Protein AF-B3CU88-F1 (afdb_monomer_lite)

Organism: Orientia tsutsugamushi (strain Ikeda) (NCBI:txid334380)

pLDDT: mean 92.65, std 6.81, range [47.75, 98.25]

Secondary structure (DSSP, 8-state):
-HHHHHHHTT---HHHHHHHHHTTHHHHSS--HHHHHHHH-HHHHHHHHHHSSEETTEE--HHHHHHHHHHTT-HHHHHHHHHHHHHHHHTGGGS-HHHHHHHHHHIIIIIHHHHHHTT-HHHHHHHHHHHHHHHS--

Foldseek 3Di:
DQLLVQLVVPDPDPLLSVLLVCQCCCPPHPDALVNCCVPPNNVSSVLSVLSQCADPNDRHDVQVSLVVCVVVVVLSSLSSVLSVLLVCLVPLVPDDPVVSVVSLVCLVPPNLVSCVVSVVVVSSVSSVVSSVVVVPPD

Sequence (138 aa):
MEVACTVAEYSFETDTIITAILHDTIKDTTLTKEKIAKVFGVKIAEQVFDLTRIRNNKKISSREMIKILRQQNKKDLLLIKLCDRLHNIQTVFIKSDEKRQKIIIETEQEFIPLARHLKLSKIADKLSGYCLLNTYLE

Radius of gyration: 15.01 Å; chains: 1; bounding box: 36×34×37 Å

Structure (mmCIF, N/CA/C/O backbone):
data_AF-B3CU88-F1
#
_entry.id   AF-B3CU88-F1
#
loop_
_atom_site.group_PDB
_atom_site.id
_atom_site.type_symbol
_atom_site.label_atom_id
_atom_site.label_alt_id
_atom_site.label_comp_id
_atom_site.label_asym_id
_atom_site.label_entity_id
_atom_site.label_seq_id
_atom_site.pdbx_PDB_ins_code
_atom_site.Cartn_x
_atom_site.Cartn_y
_atom_site.Cartn_z
_atom_site.occupancy
_atom_site.B_iso_or_equiv
_atom_site.auth_seq_id
_atom_site.auth_comp_id
_atom_site.auth_asym_id
_atom_site.auth_atom_id
_atom_site.pdbx_PDB_model_num
ATOM 1 N N . MET A 1 1 ? -9.248 2.508 -8.029 1.00 69.81 1 MET A N 1
ATOM 2 C CA . MET A 1 1 ? -10.028 1.273 -7.775 1.00 69.81 1 MET A CA 1
ATOM 3 C C . MET A 1 1 ? -9.177 0.012 -7.860 1.00 69.81 1 MET A C 1
ATOM 5 O O . MET A 1 1 ? -9.306 -0.815 -6.972 1.00 69.81 1 MET A O 1
ATOM 9 N N . GLU A 1 2 ? -8.288 -0.126 -8.849 1.00 85.88 2 GLU A N 1
ATOM 10 C CA . GLU A 1 2 ? -7.469 -1.341 -9.052 1.00 85.88 2 GLU A CA 1
ATOM 11 C C . GLU A 1 2 ? -6.714 -1.826 -7.800 1.00 85.88 2 GLU A C 1
ATOM 13 O O . GLU A 1 2 ? -6.702 -3.022 -7.505 1.00 85.88 2 GLU A O 1
ATOM 18 N N . VAL A 1 3 ? -6.155 -0.901 -7.009 1.00 88.62 3 VAL A N 1
ATOM 19 C CA . VAL A 1 3 ? -5.472 -1.231 -5.745 1.00 88.62 3 VAL A CA 1
ATOM 20 C C . VAL A 1 3 ? -6.419 -1.914 -4.756 1.00 88.62 3 VAL A C 1
ATOM 22 O O . VAL A 1 3 ? -6.074 -2.955 -4.210 1.00 88.62 3 VAL A O 1
ATOM 25 N N . ALA A 1 4 ? -7.626 -1.378 -4.555 1.00 87.50 4 ALA A N 1
ATOM 26 C CA . ALA A 1 4 ? -8.607 -1.956 -3.637 1.00 87.50 4 ALA A CA 1
ATOM 27 C C . ALA A 1 4 ? -9.086 -3.340 -4.101 1.00 87.50 4 ALA A C 1
ATOM 29 O O . ALA A 1 4 ? -9.212 -4.242 -3.277 1.00 87.50 4 ALA A O 1
ATOM 30 N N . CYS A 1 5 ? -9.275 -3.534 -5.412 1.00 89.44 5 CYS A N 1
ATOM 31 C CA . CYS A 1 5 ? -9.594 -4.846 -5.979 1.00 89.44 5 CYS A CA 1
ATOM 32 C C . CYS A 1 5 ? -8.479 -5.862 -5.706 1.00 89.44 5 CYS A C 1
ATOM 34 O O . CYS A 1 5 ? -8.761 -6.972 -5.274 1.00 89.44 5 CYS A O 1
ATOM 36 N N . THR A 1 6 ? -7.216 -5.463 -5.882 1.00 90.19 6 THR A N 1
ATOM 37 C CA . THR A 1 6 ? -6.071 -6.335 -5.584 1.00 90.19 6 THR A CA 1
ATOM 38 C C . THR A 1 6 ? -5.997 -6.657 -4.092 1.00 90.19 6 THR A C 1
ATOM 40 O O . THR A 1 6 ? -5.755 -7.800 -3.727 1.00 90.19 6 THR A O 1
ATOM 43 N N . VAL A 1 7 ? -6.230 -5.679 -3.210 1.00 93.12 7 VAL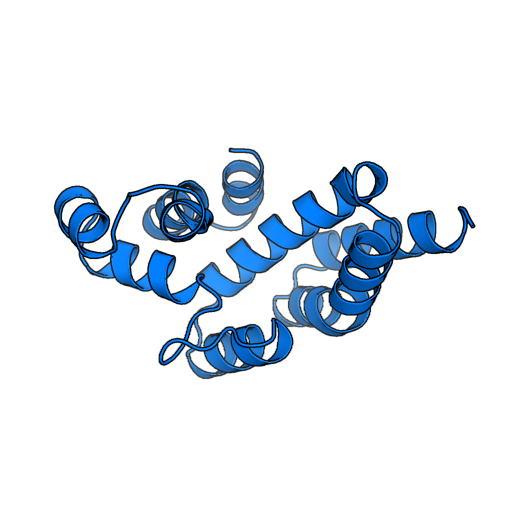 A N 1
ATOM 44 C CA . VAL A 1 7 ? -6.252 -5.900 -1.751 1.00 93.12 7 VAL A CA 1
ATOM 45 C C . VAL A 1 7 ? -7.350 -6.894 -1.359 1.00 93.12 7 VAL A C 1
ATOM 47 O O . VAL A 1 7 ? -7.103 -7.751 -0.511 1.00 93.12 7 VAL A O 1
ATOM 50 N N . ALA A 1 8 ? -8.515 -6.836 -2.010 1.00 92.44 8 ALA A N 1
ATOM 51 C CA . ALA A 1 8 ? -9.634 -7.747 -1.768 1.00 92.44 8 ALA A CA 1
ATOM 52 C C . ALA A 1 8 ? -9.332 -9.220 -2.098 1.00 92.44 8 ALA A C 1
ATOM 54 O O . ALA A 1 8 ? -10.013 -10.105 -1.591 1.00 92.44 8 ALA A O 1
ATOM 55 N N . GLU A 1 9 ? -8.291 -9.511 -2.887 1.00 91.62 9 GLU A N 1
ATOM 56 C CA . GLU A 1 9 ? -7.822 -10.888 -3.105 1.00 91.62 9 GLU A CA 1
ATOM 57 C C . GLU A 1 9 ? -7.114 -11.480 -1.869 1.00 91.62 9 GLU A C 1
ATOM 59 O O . GLU A 1 9 ? -6.971 -12.699 -1.769 1.00 91.62 9 GLU A O 1
ATOM 64 N N . TYR A 1 10 ? -6.650 -10.636 -0.935 1.00 91.00 10 TYR A N 1
ATOM 65 C CA . TYR A 1 10 ? -5.821 -11.039 0.212 1.00 91.00 10 TYR A CA 1
ATOM 66 C C . TYR A 1 10 ? -6.419 -10.675 1.576 1.00 91.00 10 TYR A C 1
ATOM 68 O O . TYR A 1 10 ? -5.993 -11.234 2.587 1.00 91.00 10 TYR A O 1
ATOM 76 N N . SER A 1 11 ? -7.371 -9.741 1.633 1.00 89.50 11 SER A N 1
ATOM 77 C CA . SER A 1 11 ? -8.045 -9.322 2.864 1.00 89.50 11 SER A CA 1
ATOM 78 C C . SER A 1 11 ? -9.533 -9.106 2.611 1.00 89.50 11 SER A C 1
ATOM 80 O O . SER A 1 11 ? -9.910 -8.415 1.670 1.00 89.50 11 SER A O 1
ATOM 82 N N . PHE A 1 12 ? -10.370 -9.671 3.482 1.00 86.88 12 PHE A N 1
ATOM 83 C CA . PHE A 1 12 ? -11.832 -9.532 3.438 1.00 86.88 12 PHE A CA 1
ATOM 84 C C . PHE A 1 12 ? -12.362 -8.560 4.504 1.00 86.88 12 PHE A C 1
ATOM 86 O O . PHE A 1 12 ? -13.570 -8.394 4.660 1.00 86.88 12 PHE A O 1
ATOM 93 N N . GLU A 1 13 ? -11.461 -7.899 5.235 1.00 93.38 13 GLU A N 1
ATOM 94 C CA . GLU A 1 13 ? -11.819 -6.939 6.274 1.00 93.38 13 GLU A CA 1
ATOM 95 C C . GLU A 1 13 ? -12.345 -5.646 5.650 1.00 93.38 13 GLU A C 1
ATOM 97 O O . GLU A 1 13 ? -11.648 -4.970 4.887 1.00 93.38 13 GLU A O 1
ATOM 102 N N . THR A 1 14 ? -13.571 -5.269 6.015 1.00 93.75 14 THR A N 1
ATOM 103 C CA . THR A 1 14 ? -14.261 -4.105 5.434 1.00 93.75 14 THR A CA 1
ATOM 104 C C . THR A 1 14 ? -13.453 -2.817 5.620 1.00 93.75 14 THR A C 1
ATOM 106 O O . THR A 1 14 ? -13.264 -2.068 4.661 1.00 93.75 14 THR A O 1
ATOM 109 N N . ASP A 1 15 ? -12.885 -2.596 6.809 1.00 95.06 15 ASP A N 1
ATOM 110 C CA . ASP A 1 15 ? -12.058 -1.419 7.110 1.00 95.06 15 ASP A CA 1
ATOM 111 C C . ASP A 1 15 ? -10.815 -1.335 6.214 1.00 95.06 15 ASP A C 1
ATOM 113 O O . ASP A 1 15 ? -10.427 -0.250 5.772 1.00 95.06 15 ASP A O 1
ATOM 117 N N . THR A 1 16 ? -10.200 -2.480 5.907 1.00 94.88 16 THR A N 1
ATOM 118 C CA . THR A 1 16 ? -9.022 -2.565 5.036 1.00 94.88 16 THR A CA 1
ATOM 119 C C . THR A 1 16 ? -9.384 -2.205 3.600 1.00 94.88 16 THR A C 1
ATOM 121 O O . THR A 1 16 ? -8.658 -1.443 2.962 1.00 94.88 16 THR A O 1
ATOM 124 N N . ILE A 1 17 ? -10.530 -2.680 3.103 1.00 95.38 17 ILE A N 1
ATOM 125 C CA . ILE A 1 17 ? -11.014 -2.339 1.759 1.00 95.38 17 ILE A CA 1
ATOM 126 C C . ILE A 1 17 ? -11.363 -0.855 1.659 1.00 95.38 17 ILE A C 1
ATOM 128 O O . ILE A 1 17 ? -10.926 -0.190 0.718 1.00 95.38 17 ILE A O 1
ATOM 132 N N . ILE A 1 18 ? -12.082 -0.307 2.642 1.00 95.69 18 ILE A N 1
ATOM 133 C CA . ILE A 1 18 ? -12.403 1.127 2.674 1.00 95.69 18 ILE A CA 1
ATOM 134 C C . ILE A 1 18 ? -11.109 1.949 2.706 1.00 95.69 18 ILE A C 1
ATOM 136 O O . ILE A 1 18 ? -10.941 2.879 1.918 1.00 95.69 18 ILE A O 1
ATOM 140 N N . THR A 1 19 ? -10.151 1.571 3.553 1.00 96.56 19 THR A N 1
ATOM 141 C CA . THR A 1 19 ? -8.844 2.234 3.619 1.00 96.56 19 THR A CA 1
ATOM 142 C C . THR A 1 19 ? -8.105 2.159 2.279 1.00 96.56 19 THR A C 1
ATOM 144 O O . THR A 1 19 ? -7.537 3.157 1.841 1.00 96.56 19 TH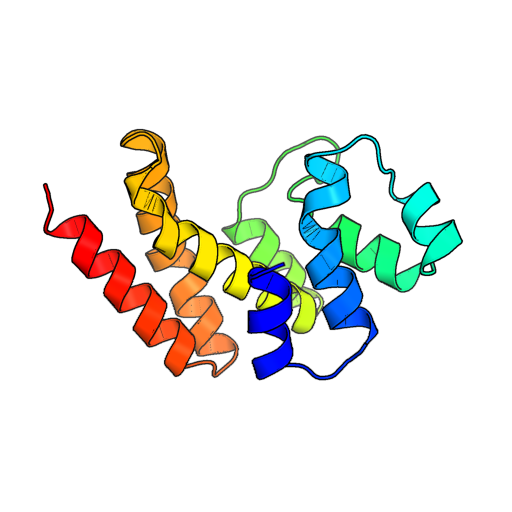R A O 1
ATOM 147 N N . ALA A 1 20 ? -8.138 1.016 1.586 1.00 95.94 20 ALA A N 1
ATOM 148 C CA . ALA A 1 20 ? -7.517 0.856 0.272 1.00 95.94 20 ALA A CA 1
ATOM 149 C C . ALA A 1 20 ? -8.164 1.754 -0.794 1.00 95.94 20 ALA A C 1
ATOM 151 O O . ALA A 1 20 ? -7.468 2.289 -1.656 1.00 95.94 20 ALA A O 1
ATOM 152 N N . ILE A 1 21 ? -9.480 1.965 -0.729 1.00 94.56 21 ILE A N 1
ATOM 153 C CA . ILE A 1 21 ? -10.189 2.905 -1.610 1.00 94.56 21 ILE A CA 1
ATOM 154 C C . ILE A 1 21 ? -9.739 4.347 -1.333 1.00 94.56 21 ILE A C 1
ATOM 156 O O . ILE A 1 21 ? -9.556 5.122 -2.271 1.00 94.56 21 ILE A O 1
ATOM 160 N N . LEU A 1 22 ? -9.518 4.693 -0.063 1.00 94.69 22 LEU A N 1
ATOM 161 C CA . LEU A 1 22 ? -9.209 6.053 0.386 1.00 94.69 22 LEU A CA 1
ATOM 162 C C . LEU A 1 22 ? -7.705 6.386 0.455 1.00 94.69 22 LEU A C 1
ATOM 164 O O . LEU A 1 22 ? -7.354 7.523 0.754 1.00 94.69 22 LEU A O 1
ATOM 168 N N . HIS A 1 23 ? -6.799 5.436 0.210 1.00 92.44 23 HIS A N 1
ATOM 169 C CA . HIS A 1 23 ? -5.386 5.555 0.610 1.00 92.44 23 HIS A CA 1
ATOM 170 C C . HIS A 1 23 ? -4.645 6.809 0.106 1.00 92.44 23 HIS A C 1
ATOM 172 O O . HIS A 1 23 ? -3.775 7.319 0.811 1.00 92.44 23 HIS A O 1
ATOM 178 N N . ASP A 1 24 ? -4.999 7.321 -1.074 1.00 89.81 24 ASP A N 1
ATOM 179 C CA . ASP A 1 24 ? -4.381 8.508 -1.676 1.00 89.81 24 ASP A CA 1
ATOM 180 C C . ASP A 1 24 ? -5.242 9.780 -1.558 1.00 89.81 24 ASP A C 1
ATOM 182 O O . ASP A 1 24 ? -4.785 10.875 -1.893 1.00 89.81 24 ASP A O 1
ATOM 186 N N . THR A 1 25 ? -6.463 9.704 -1.009 1.00 90.88 25 THR A N 1
ATOM 187 C CA . THR A 1 25 ? -7.391 10.851 -1.003 1.00 90.88 25 THR A CA 1
ATOM 188 C C . THR A 1 25 ? -6.877 12.024 -0.176 1.00 90.88 25 THR A C 1
ATOM 190 O O . THR A 1 25 ? -7.096 13.167 -0.558 1.00 90.88 25 THR A O 1
ATOM 193 N N . ILE A 1 26 ? -6.162 11.773 0.928 1.00 87.94 26 ILE A N 1
ATOM 194 C CA . ILE A 1 26 ? -5.571 12.852 1.744 1.00 87.94 26 ILE A CA 1
ATOM 195 C C . ILE A 1 26 ? -4.459 13.589 0.978 1.00 87.94 26 ILE A C 1
ATOM 197 O O . ILE A 1 26 ? -4.222 14.769 1.218 1.00 87.94 26 ILE A O 1
ATOM 201 N N . LYS A 1 27 ? -3.751 12.900 0.073 1.00 84.69 27 LYS A N 1
ATOM 202 C CA . LYS A 1 27 ? -2.624 13.473 -0.673 1.00 84.69 27 LYS A CA 1
ATOM 203 C C . LYS A 1 27 ? -3.077 14.177 -1.947 1.00 84.69 27 LYS A C 1
ATOM 205 O O . LYS A 1 27 ? -2.536 15.228 -2.275 1.00 84.69 27 LYS A O 1
ATOM 210 N N . ASP A 1 28 ? -4.042 13.590 -2.646 1.00 87.94 28 ASP A N 1
ATOM 211 C CA . ASP A 1 28 ? -4.374 13.975 -4.018 1.00 87.94 28 ASP A CA 1
ATOM 212 C C . ASP A 1 28 ? -5.690 14.768 -4.118 1.00 87.94 28 ASP A C 1
ATOM 214 O O . ASP A 1 28 ? -6.093 15.171 -5.206 1.00 87.94 28 ASP A O 1
ATOM 218 N N . THR A 1 29 ? -6.365 15.030 -2.992 1.00 90.44 29 THR A N 1
ATOM 219 C CA . THR A 1 29 ? -7.623 15.794 -2.954 1.00 90.44 29 THR A CA 1
ATOM 220 C C . THR A 1 29 ? -7.671 16.767 -1.769 1.00 90.44 29 THR A C 1
ATOM 222 O O . THR A 1 29 ? -6.767 16.813 -0.940 1.00 90.44 29 THR A O 1
ATOM 225 N N . THR A 1 30 ? -8.755 17.543 -1.653 1.00 88.50 30 THR A N 1
ATOM 226 C CA . THR A 1 30 ? -9.027 18.437 -0.507 1.00 88.50 30 THR A CA 1
ATOM 227 C C . THR A 1 30 ? -9.696 17.725 0.681 1.00 88.50 30 THR A C 1
ATOM 229 O O . THR A 1 30 ? -10.199 18.370 1.613 1.00 88.50 30 THR A O 1
ATOM 232 N N . LEU A 1 31 ? -9.765 16.390 0.649 1.00 91.44 31 LEU A N 1
ATOM 233 C CA . LEU A 1 31 ? -10.326 15.586 1.726 1.00 91.44 31 LEU A CA 1
ATOM 234 C C . LEU A 1 31 ? -9.366 15.566 2.923 1.00 91.44 31 LEU A C 1
ATOM 236 O O . LEU A 1 31 ? -8.184 15.265 2.781 1.00 91.44 31 LEU A O 1
ATOM 240 N N . THR A 1 32 ? -9.878 15.867 4.116 1.00 93.06 32 THR A N 1
ATOM 241 C CA . THR A 1 32 ? -9.074 15.901 5.345 1.00 93.06 32 THR A CA 1
ATOM 242 C C . THR A 1 32 ? -9.327 14.669 6.208 1.00 93.06 32 THR A C 1
ATOM 244 O O . THR A 1 32 ? -10.360 14.002 6.074 1.00 93.06 32 THR A O 1
ATOM 247 N N . LYS A 1 33 ? -8.409 14.386 7.140 1.00 93.94 33 LYS A N 1
ATOM 248 C CA . LYS A 1 33 ? -8.565 13.297 8.114 1.00 93.94 33 LYS A CA 1
ATOM 249 C C . LYS A 1 33 ? -9.874 13.439 8.901 1.00 93.94 33 LYS A C 1
ATOM 251 O O . LYS A 1 33 ? -10.575 12.455 9.109 1.00 93.94 33 LYS A O 1
ATOM 256 N N . GLU A 1 34 ? -10.246 14.661 9.276 1.00 95.88 34 GLU A N 1
ATOM 257 C CA . GLU A 1 34 ? -11.469 14.955 10.032 1.00 95.88 34 GLU A CA 1
ATOM 258 C C . GLU A 1 34 ? -12.723 14.646 9.210 1.00 95.88 34 GLU A C 1
ATOM 260 O O . GLU A 1 34 ? -13.697 14.118 9.743 1.00 95.88 34 GLU A O 1
ATOM 265 N N . LYS A 1 35 ? -12.707 14.939 7.901 1.00 95.75 35 LYS A N 1
ATOM 266 C CA . LYS A 1 35 ? -13.817 14.591 7.001 1.00 95.75 35 LYS A CA 1
ATOM 267 C C . LYS A 1 35 ? -13.963 13.077 6.856 1.00 95.75 35 LYS A C 1
ATOM 269 O O . LYS A 1 35 ? -15.083 12.582 6.920 1.00 95.75 35 LYS A O 1
ATOM 274 N N . ILE A 1 36 ? -12.853 12.347 6.724 1.00 96.31 36 ILE A N 1
ATOM 275 C CA . ILE A 1 36 ? -12.873 10.876 6.677 1.00 96.31 36 ILE A CA 1
ATOM 276 C C . ILE A 1 36 ? -13.423 10.317 7.992 1.00 96.31 36 ILE A C 1
ATOM 278 O O . ILE A 1 36 ? -14.302 9.463 7.964 1.00 96.31 36 ILE A O 1
ATOM 282 N N . ALA A 1 37 ? -12.982 10.849 9.137 1.00 97.31 37 ALA A N 1
ATOM 283 C CA . ALA A 1 37 ? -13.426 10.389 10.451 1.00 97.31 37 ALA A CA 1
ATOM 284 C C . ALA A 1 37 ? -14.935 10.571 10.666 1.00 97.31 37 ALA A C 1
ATOM 286 O O . ALA A 1 37 ? -15.573 9.710 11.265 1.00 97.31 37 ALA A O 1
ATOM 287 N N . LYS A 1 38 ? -15.517 11.661 10.149 1.00 97.06 38 LYS A N 1
ATOM 288 C CA . LYS A 1 38 ? -16.963 11.918 10.234 1.00 97.06 38 LYS A CA 1
ATOM 289 C C . LYS A 1 38 ? -17.810 10.909 9.457 1.00 97.06 38 LYS A C 1
ATOM 291 O O . LYS A 1 38 ? -18.930 10.643 9.871 1.00 97.06 38 LYS A O 1
ATOM 296 N N . VAL A 1 39 ? -17.303 10.390 8.338 1.00 96.75 39 VAL A N 1
ATOM 297 C CA . VAL A 1 39 ? -18.068 9.508 7.437 1.00 96.75 39 VAL A CA 1
ATOM 298 C C . VAL A 1 39 ? -17.780 8.032 7.707 1.00 96.75 39 VAL A C 1
ATOM 300 O O . VAL A 1 39 ? -18.698 7.222 7.726 1.00 96.75 39 VAL A O 1
ATOM 303 N N . PHE A 1 40 ? -16.514 7.684 7.934 1.00 96.25 40 PHE A N 1
ATOM 304 C CA . PHE A 1 40 ? -16.035 6.301 8.021 1.00 96.25 40 PHE A CA 1
ATOM 305 C C . PHE A 1 40 ? -15.505 5.928 9.415 1.00 96.25 40 PHE A C 1
ATOM 307 O O . PHE A 1 40 ? -15.094 4.796 9.646 1.00 96.25 40 PHE A O 1
ATOM 314 N N . GLY A 1 41 ? -15.510 6.866 10.364 1.00 97.19 41 GLY A N 1
ATOM 315 C CA . GLY A 1 41 ? -15.025 6.643 11.722 1.00 97.19 41 GLY A CA 1
ATOM 316 C C . GLY A 1 41 ? -13.525 6.898 11.900 1.00 97.19 41 GLY A C 1
ATOM 317 O O . GLY A 1 41 ? -12.733 6.949 10.954 1.00 97.19 41 GLY A O 1
ATOM 318 N N . VAL A 1 42 ? -13.130 7.076 13.164 1.00 96.75 42 VAL A N 1
ATOM 319 C CA . VAL A 1 42 ? -11.769 7.484 13.559 1.00 96.75 42 VAL A CA 1
ATOM 320 C C . VAL A 1 42 ? -10.717 6.460 13.134 1.00 96.75 42 VAL A C 1
ATOM 322 O O . VAL A 1 42 ? -9.676 6.847 12.611 1.00 96.75 42 VAL A O 1
ATOM 325 N N . LYS A 1 43 ? -11.012 5.163 13.282 1.00 95.62 43 LYS A N 1
ATOM 326 C CA . LYS A 1 43 ? -10.093 4.071 12.932 1.00 95.62 43 LYS A CA 1
ATOM 327 C C . LYS A 1 43 ? -9.658 4.132 11.463 1.00 95.62 43 LYS A C 1
ATOM 329 O O . LYS A 1 43 ? -8.463 4.121 11.182 1.00 95.62 43 LYS A O 1
ATOM 334 N N . ILE A 1 44 ? -10.609 4.260 10.536 1.00 96.62 44 ILE A N 1
ATOM 335 C CA . ILE A 1 44 ? -10.318 4.343 9.096 1.00 96.62 44 ILE A CA 1
ATOM 336 C C . ILE A 1 44 ? -9.560 5.636 8.783 1.00 96.62 44 ILE A C 1
ATOM 338 O O . ILE A 1 44 ? -8.581 5.623 8.042 1.00 96.62 44 ILE A O 1
ATOM 342 N N . ALA A 1 45 ? -9.945 6.757 9.395 1.00 96.12 45 ALA A N 1
ATOM 343 C CA . ALA A 1 45 ? -9.230 8.017 9.213 1.00 96.12 45 ALA A CA 1
ATOM 344 C C . ALA A 1 45 ? -7.765 7.947 9.677 1.00 96.12 45 ALA A C 1
ATOM 346 O O . ALA A 1 45 ? -6.882 8.519 9.036 1.00 96.12 45 ALA A O 1
ATOM 347 N 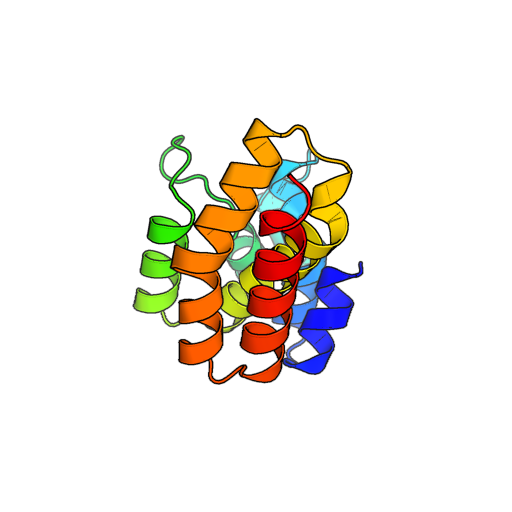N . GLU A 1 46 ? -7.486 7.247 10.777 1.00 95.06 46 GLU A N 1
ATOM 348 C CA . GLU A 1 46 ? -6.125 6.975 11.244 1.00 95.06 46 GLU A CA 1
ATOM 349 C C . GLU A 1 46 ? -5.362 6.070 10.283 1.00 95.06 46 GLU A C 1
ATOM 351 O O . GLU A 1 46 ? -4.248 6.414 9.900 1.00 95.06 46 GLU A O 1
ATOM 356 N N . GLN A 1 47 ? -5.979 4.982 9.824 1.00 95.69 47 GLN A N 1
ATOM 357 C CA . GLN A 1 47 ? -5.385 4.068 8.851 1.00 95.69 47 GLN A CA 1
ATOM 358 C C . GLN A 1 47 ? -5.007 4.776 7.540 1.00 95.69 47 GLN A C 1
ATOM 360 O O . GLN A 1 47 ? -3.878 4.635 7.065 1.00 95.69 47 GLN A O 1
ATOM 365 N N . VAL A 1 48 ? -5.905 5.593 6.980 1.00 95.44 48 VAL A N 1
ATOM 366 C CA . VAL A 1 48 ? -5.631 6.382 5.766 1.00 95.44 48 VAL A CA 1
ATOM 367 C C . VAL A 1 48 ? -4.527 7.409 6.024 1.00 95.44 48 VAL A C 1
ATOM 369 O O . VAL A 1 48 ? -3.624 7.573 5.204 1.00 95.44 48 VAL A O 1
ATOM 372 N N . PHE A 1 49 ? -4.539 8.076 7.180 1.00 93.06 49 PHE A N 1
ATOM 373 C CA . PHE A 1 49 ? -3.480 9.018 7.539 1.00 93.06 49 PHE A CA 1
ATOM 374 C C . PHE A 1 49 ? -2.116 8.332 7.693 1.00 93.06 49 PHE A C 1
ATOM 376 O O . PHE A 1 49 ? -1.100 8.857 7.235 1.00 93.06 49 PHE A O 1
ATOM 383 N N . ASP A 1 50 ? -2.075 7.138 8.278 1.00 93.56 50 ASP A N 1
ATOM 384 C CA . ASP A 1 50 ? -0.850 6.364 8.449 1.00 93.56 50 ASP A CA 1
ATOM 385 C C . ASP A 1 50 ? -0.232 5.931 7.120 1.00 93.56 50 ASP A C 1
ATOM 387 O O . ASP A 1 50 ? 0.996 5.837 7.036 1.00 93.56 50 ASP A O 1
ATOM 391 N N . LEU A 1 51 ? -1.056 5.730 6.087 1.00 93.31 51 LEU A N 1
ATOM 392 C CA . LEU A 1 51 ? -0.624 5.460 4.712 1.00 93.31 51 LEU A CA 1
ATOM 393 C C . LEU A 1 51 ? -0.021 6.684 4.012 1.00 93.31 51 LEU A C 1
ATOM 395 O O . LEU A 1 51 ? 0.683 6.529 3.009 1.00 93.31 51 LEU A O 1
ATOM 399 N N . THR A 1 52 ? -0.210 7.891 4.552 1.00 88.88 52 THR A N 1
ATOM 400 C CA . THR A 1 52 ? 0.509 9.073 4.071 1.00 88.88 52 THR A CA 1
ATOM 401 C C . THR A 1 52 ? 1.970 9.002 4.501 1.00 88.88 52 THR A C 1
ATOM 403 O O . THR A 1 52 ? 2.302 8.617 5.622 1.00 88.88 52 THR A O 1
ATOM 406 N N . ARG A 1 53 ? 2.892 9.408 3.624 1.00 87.19 53 ARG A N 1
ATOM 407 C CA . ARG A 1 53 ? 4.333 9.476 3.941 1.00 87.19 53 ARG A CA 1
ATOM 408 C C . ARG A 1 53 ? 4.709 10.739 4.722 1.00 87.19 53 ARG A C 1
ATOM 410 O O . ARG A 1 53 ? 5.869 11.134 4.691 1.00 87.19 53 ARG A O 1
ATOM 417 N N . ILE A 1 54 ? 3.755 11.406 5.366 1.00 86.00 54 ILE A N 1
ATOM 418 C CA . ILE A 1 54 ? 3.978 12.678 6.057 1.00 86.00 54 ILE A CA 1
ATOM 419 C C . ILE A 1 54 ? 4.027 12.422 7.562 1.00 86.00 54 ILE A C 1
ATOM 421 O O . ILE A 1 54 ? 3.099 11.857 8.136 1.00 86.00 54 ILE A O 1
ATOM 425 N N . ARG A 1 55 ? 5.118 12.833 8.209 1.00 84.44 55 ARG A N 1
ATOM 426 C CA . ARG A 1 55 ? 5.291 12.808 9.667 1.00 84.44 55 ARG A CA 1
ATOM 427 C C . ARG A 1 55 ? 5.912 14.127 10.103 1.00 84.44 55 ARG A C 1
ATOM 429 O O . ARG A 1 55 ? 6.932 14.521 9.549 1.00 84.44 55 ARG A O 1
ATOM 436 N N . ASN A 1 56 ? 5.294 14.821 11.061 1.00 83.75 56 ASN A N 1
ATOM 437 C CA . ASN A 1 56 ? 5.758 16.122 11.569 1.00 83.75 56 ASN A CA 1
ATOM 438 C C . ASN A 1 56 ? 6.125 17.110 10.440 1.00 83.75 56 ASN A C 1
ATOM 440 O O . ASN A 1 56 ? 7.215 17.678 10.428 1.00 83.75 56 ASN A O 1
ATOM 444 N N . ASN A 1 57 ? 5.242 17.248 9.444 1.00 84.25 57 ASN A N 1
ATOM 445 C CA . ASN A 1 57 ? 5.429 18.070 8.238 1.00 84.25 57 ASN A CA 1
ATOM 446 C C . ASN A 1 57 ? 6.649 17.715 7.363 1.00 84.25 57 ASN A C 1
ATOM 448 O O . ASN A 1 57 ? 7.032 18.491 6.490 1.00 84.25 57 ASN A O 1
ATOM 452 N N . LYS A 1 58 ? 7.245 16.531 7.541 1.00 88.25 58 LYS A N 1
ATOM 453 C CA . LYS A 1 58 ? 8.327 16.010 6.699 1.00 88.25 58 LYS A CA 1
ATOM 454 C C . LYS A 1 58 ? 7.880 14.756 5.959 1.00 88.25 58 LYS A C 1
ATOM 456 O O . LYS A 1 58 ? 7.166 13.911 6.499 1.00 88.25 58 LYS A O 1
ATOM 461 N N . LYS A 1 59 ? 8.315 14.629 4.704 1.00 90.62 59 LYS A N 1
ATOM 462 C CA . LYS A 1 59 ? 8.076 13.432 3.894 1.00 90.62 59 LYS A CA 1
ATOM 463 C C . LYS A 1 59 ? 9.138 12.381 4.207 1.00 90.62 59 LYS A C 1
ATOM 465 O O . LYS A 1 59 ? 10.305 12.581 3.883 1.00 90.62 59 LYS A O 1
ATOM 470 N N . ILE A 1 60 ? 8.728 11.260 4.789 1.00 93.31 60 ILE A N 1
ATOM 471 C CA . ILE A 1 60 ? 9.624 10.144 5.115 1.00 93.31 60 ILE A CA 1
ATOM 472 C C . ILE A 1 60 ? 9.853 9.220 3.911 1.00 93.31 60 ILE A C 1
ATOM 474 O O . ILE A 1 60 ? 9.092 9.222 2.930 1.00 93.31 60 ILE A O 1
ATOM 478 N N . SER A 1 61 ? 10.918 8.416 3.961 1.00 92.81 61 SER A N 1
ATOM 479 C CA . SER A 1 61 ? 11.197 7.380 2.950 1.00 92.81 61 SER A CA 1
ATOM 480 C C . SER A 1 61 ? 10.162 6.239 3.007 1.00 92.81 61 SER A C 1
ATOM 482 O O . SER A 1 61 ? 9.510 6.052 4.037 1.00 92.81 61 SER A O 1
ATOM 484 N N . SER A 1 62 ? 9.985 5.454 1.931 1.00 90.75 62 SER A N 1
ATOM 485 C CA . SER A 1 62 ? 9.111 4.267 2.025 1.00 90.75 62 SER A CA 1
ATOM 486 C C . SER A 1 62 ? 9.704 3.218 2.962 1.00 90.75 62 SER A C 1
ATOM 488 O O . SER A 1 62 ? 8.953 2.614 3.717 1.00 90.75 62 SER A O 1
ATOM 490 N N . ARG A 1 63 ? 11.038 3.067 2.986 1.00 94.06 63 ARG A N 1
ATOM 491 C CA . ARG A 1 63 ? 11.762 2.221 3.950 1.00 94.06 63 ARG A CA 1
ATOM 492 C C . ARG A 1 63 ? 11.369 2.548 5.390 1.00 94.06 63 ARG A C 1
ATOM 494 O O . ARG A 1 63 ? 11.009 1.667 6.167 1.00 94.06 63 ARG A O 1
ATOM 501 N N . GLU A 1 64 ? 11.409 3.831 5.741 1.00 94.56 64 GLU A N 1
ATOM 502 C CA . GLU A 1 64 ? 11.070 4.310 7.082 1.00 94.56 64 GLU A CA 1
ATOM 503 C C . GLU A 1 64 ? 9.592 4.085 7.413 1.00 94.56 64 GLU A C 1
ATOM 505 O O . GLU A 1 64 ? 9.276 3.550 8.474 1.00 94.56 64 GLU A O 1
ATOM 510 N N . MET A 1 65 ? 8.688 4.393 6.479 1.00 94.38 65 MET A N 1
ATOM 511 C CA . MET A 1 65 ? 7.260 4.102 6.628 1.00 94.38 65 MET A CA 1
ATOM 512 C C . MET A 1 65 ? 7.000 2.608 6.861 1.00 94.38 65 MET A C 1
ATOM 514 O O . MET A 1 65 ? 6.290 2.248 7.799 1.00 94.38 65 MET A O 1
ATOM 518 N N . ILE A 1 66 ? 7.587 1.734 6.038 1.00 95.50 66 ILE A N 1
ATOM 519 C CA . ILE A 1 66 ? 7.444 0.278 6.155 1.00 95.50 66 ILE A CA 1
ATOM 520 C C . ILE A 1 66 ? 7.958 -0.188 7.518 1.00 95.50 66 ILE A C 1
ATOM 522 O O . ILE A 1 66 ? 7.290 -0.976 8.186 1.00 95.50 66 ILE A O 1
ATOM 526 N N . LYS A 1 67 ? 9.108 0.324 7.970 1.00 95.44 67 LYS A N 1
ATOM 527 C CA . LYS A 1 67 ? 9.664 0.005 9.291 1.00 95.44 67 LYS A CA 1
ATOM 528 C C . LYS A 1 67 ? 8.700 0.384 10.419 1.00 95.44 67 LYS A C 1
ATOM 530 O O . LYS A 1 67 ? 8.436 -0.457 11.275 1.00 95.44 67 LYS A O 1
ATOM 535 N N . ILE A 1 68 ? 8.146 1.598 10.392 1.00 95.19 68 ILE A N 1
ATOM 536 C CA . ILE A 1 68 ? 7.182 2.078 11.396 1.00 95.19 68 ILE A CA 1
ATOM 537 C C . ILE A 1 68 ? 5.933 1.188 11.415 1.00 95.19 68 ILE A C 1
ATOM 539 O O . ILE A 1 68 ? 5.542 0.695 12.472 1.00 95.19 68 ILE A O 1
ATOM 543 N N . LEU A 1 69 ? 5.329 0.927 10.252 1.00 95.69 69 LEU A N 1
ATOM 544 C CA . LEU A 1 69 ? 4.114 0.111 10.160 1.00 95.69 69 LEU A CA 1
ATOM 545 C C . LEU A 1 69 ? 4.351 -1.337 10.616 1.00 95.69 69 LEU A C 1
ATOM 547 O O . LEU A 1 69 ? 3.487 -1.920 11.270 1.00 95.69 69 LEU A O 1
ATOM 551 N N . ARG A 1 70 ? 5.532 -1.906 10.335 1.00 95.00 70 ARG A N 1
ATOM 552 C CA . ARG A 1 70 ? 5.929 -3.234 10.832 1.00 95.00 70 ARG A CA 1
ATOM 553 C C . ARG A 1 70 ? 6.064 -3.259 12.350 1.00 95.00 70 ARG A C 1
ATOM 555 O O . ARG A 1 70 ? 5.522 -4.161 12.975 1.00 95.00 70 ARG A O 1
ATOM 562 N N . GLN A 1 71 ? 6.740 -2.274 12.941 1.00 95.81 71 GLN A N 1
ATOM 563 C CA . GLN A 1 71 ? 6.885 -2.166 14.400 1.00 95.81 71 GLN A CA 1
ATOM 564 C C . GLN A 1 71 ? 5.532 -2.016 15.107 1.00 95.81 71 GLN A C 1
ATOM 566 O O . GLN A 1 71 ? 5.353 -2.516 16.211 1.0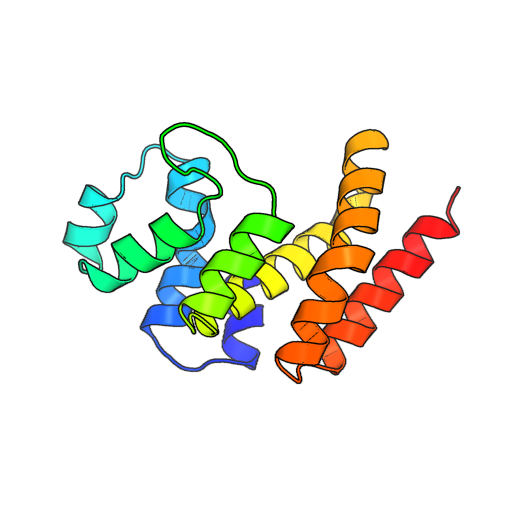0 95.81 71 GLN A O 1
ATOM 571 N N . GLN A 1 72 ? 4.567 -1.373 14.447 1.00 95.56 72 GLN A N 1
ATOM 572 C CA . GLN A 1 72 ? 3.196 -1.212 14.936 1.00 95.56 72 GLN A CA 1
ATOM 573 C C . GLN A 1 72 ? 2.271 -2.395 14.599 1.00 95.56 72 GLN A C 1
ATOM 575 O O . GLN A 1 72 ? 1.077 -2.318 14.871 1.00 95.56 72 GLN A O 1
ATOM 580 N N . ASN A 1 73 ? 2.781 -3.471 13.987 1.00 94.81 73 ASN A N 1
ATOM 581 C CA . ASN A 1 73 ? 1.998 -4.629 13.539 1.00 94.81 73 ASN A CA 1
ATOM 582 C C . ASN A 1 73 ? 0.825 -4.293 12.589 1.00 94.81 73 ASN A C 1
ATOM 584 O O . ASN A 1 73 ? -0.147 -5.042 12.503 1.00 94.81 73 ASN A O 1
ATOM 588 N N . LYS A 1 74 ? 0.924 -3.206 11.811 1.00 95.31 74 LYS A N 1
ATOM 589 C CA . LYS A 1 74 ? -0.112 -2.755 10.863 1.00 95.31 74 LYS A CA 1
ATOM 590 C C . LYS A 1 74 ? -0.014 -3.489 9.521 1.00 95.31 74 LYS A C 1
ATOM 592 O O . LYS A 1 74 ? 0.305 -2.893 8.491 1.00 95.31 74 LYS A O 1
ATOM 597 N N . LYS A 1 75 ? -0.258 -4.804 9.538 1.00 94.94 75 LYS A N 1
ATOM 598 C CA . LYS A 1 75 ? -0.124 -5.682 8.358 1.00 94.94 75 LYS A CA 1
ATOM 599 C C . LYS A 1 75 ? -1.048 -5.286 7.205 1.00 94.94 75 LYS A C 1
ATOM 601 O O . LYS A 1 75 ? -0.590 -5.277 6.067 1.00 94.94 75 LYS A O 1
ATOM 606 N N . ASP A 1 76 ? -2.281 -4.881 7.493 1.00 95.12 76 ASP A N 1
ATOM 607 C CA . ASP A 1 76 ? -3.244 -4.463 6.464 1.00 95.12 76 ASP A CA 1
ATOM 608 C C . ASP A 1 76 ? -2.772 -3.217 5.704 1.00 95.12 76 ASP A C 1
ATOM 610 O O . ASP A 1 76 ? -2.873 -3.142 4.482 1.00 95.12 76 ASP A O 1
ATOM 614 N N . LEU A 1 77 ? -2.153 -2.260 6.402 1.00 96.44 77 LEU A N 1
ATOM 615 C CA . LEU A 1 77 ? -1.610 -1.061 5.758 1.00 96.44 77 LEU A CA 1
ATOM 616 C C . LEU A 1 77 ? -0.383 -1.382 4.902 1.00 96.44 77 LEU A C 1
ATOM 618 O O . LEU A 1 77 ? -0.203 -0.813 3.826 1.00 96.44 77 LEU A O 1
ATOM 622 N N . LEU A 1 78 ? 0.452 -2.321 5.355 1.00 96.94 78 LEU A N 1
ATOM 623 C CA . LEU A 1 78 ? 1.573 -2.824 4.562 1.00 96.94 78 LEU A CA 1
ATOM 624 C C . LEU A 1 78 ? 1.091 -3.542 3.296 1.00 96.94 78 LEU A C 1
ATOM 626 O O . LEU A 1 78 ? 1.686 -3.338 2.240 1.00 96.94 78 LEU A O 1
ATOM 630 N N . LEU A 1 79 ? 0.010 -4.326 3.385 1.00 96.75 79 LEU A N 1
ATOM 631 C CA . LEU A 1 79 ? -0.635 -4.952 2.229 1.00 96.75 79 LEU A CA 1
ATOM 632 C C . LEU A 1 79 ? -1.118 -3.891 1.232 1.00 96.75 79 LEU A C 1
ATOM 634 O O . LEU A 1 79 ? -0.776 -3.976 0.056 1.00 96.75 79 LEU A O 1
ATOM 638 N N . ILE A 1 80 ? -1.821 -2.851 1.694 1.00 96.62 80 ILE A N 1
ATOM 639 C CA . ILE A 1 80 ? -2.279 -1.755 0.824 1.00 96.62 80 ILE A CA 1
ATOM 640 C C . ILE A 1 80 ? -1.095 -1.082 0.120 1.00 96.62 80 ILE A C 1
ATOM 642 O O . ILE A 1 80 ? -1.123 -0.918 -1.099 1.00 96.62 80 ILE A O 1
ATOM 646 N N . LYS A 1 81 ? -0.018 -0.745 0.848 1.00 95.69 81 LYS A N 1
ATOM 647 C CA . LYS A 1 81 ? 1.193 -0.157 0.242 1.00 95.69 81 LYS A CA 1
ATOM 648 C C . LYS A 1 81 ? 1.863 -1.086 -0.762 1.00 95.69 81 LYS A C 1
ATOM 650 O O . LYS A 1 81 ? 2.456 -0.603 -1.725 1.00 95.69 81 LYS A O 1
ATOM 655 N N . LEU A 1 82 ? 1.801 -2.393 -0.536 1.00 96.81 82 LEU A N 1
ATOM 656 C CA . LEU A 1 82 ? 2.362 -3.379 -1.443 1.00 96.81 82 LEU A CA 1
ATOM 657 C C . LEU A 1 82 ? 1.541 -3.492 -2.735 1.00 96.81 82 LEU A C 1
ATOM 659 O O . LEU A 1 82 ? 2.122 -3.493 -3.817 1.00 96.81 82 LEU A O 1
ATOM 663 N N . CYS A 1 83 ? 0.210 -3.523 -2.637 1.00 96.12 83 CYS A N 1
ATOM 664 C CA . CYS A 1 83 ? -0.688 -3.522 -3.794 1.00 96.12 83 CYS A CA 1
ATOM 665 C C . CYS A 1 83 ? -0.583 -2.216 -4.598 1.00 96.12 83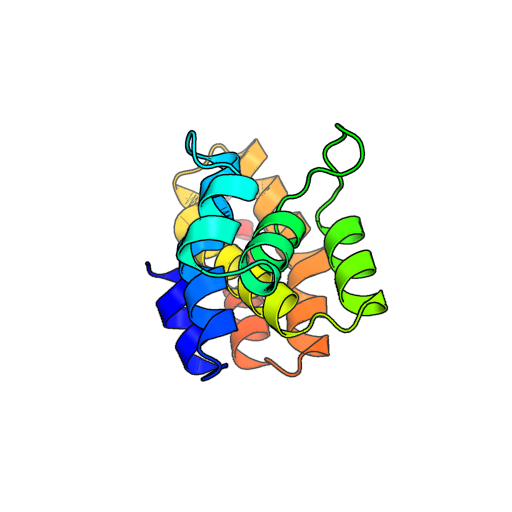 CYS A C 1
ATOM 667 O O . CYS A 1 83 ? -0.488 -2.256 -5.822 1.00 96.12 83 CYS A O 1
ATOM 669 N N . ASP A 1 84 ? -0.510 -1.070 -3.917 1.00 95.50 84 ASP A N 1
ATOM 670 C CA . ASP A 1 84 ? -0.211 0.229 -4.532 1.00 95.50 84 ASP A CA 1
ATOM 671 C C . ASP A 1 84 ? 1.140 0.189 -5.267 1.00 95.50 84 ASP A C 1
ATOM 673 O O . ASP A 1 84 ? 1.253 0.595 -6.425 1.00 95.50 84 ASP A O 1
ATOM 677 N N . ARG A 1 85 ? 2.183 -0.391 -4.657 1.00 96.62 85 ARG A N 1
ATOM 678 C CA . ARG A 1 85 ? 3.471 -0.551 -5.343 1.00 96.62 85 ARG A CA 1
ATOM 679 C C . ARG A 1 85 ? 3.375 -1.430 -6.588 1.00 96.62 85 ARG A C 1
ATOM 681 O O . ARG A 1 85 ? 3.978 -1.081 -7.601 1.00 96.62 85 ARG A O 1
ATOM 688 N N . LEU A 1 86 ? 2.647 -2.541 -6.517 1.00 96.75 86 LEU A N 1
ATOM 689 C CA . LEU A 1 86 ? 2.452 -3.432 -7.658 1.00 96.75 86 LEU A CA 1
ATOM 690 C C . LEU A 1 86 ? 1.817 -2.684 -8.837 1.00 96.75 86 LEU A C 1
ATOM 692 O O . LEU A 1 86 ? 2.338 -2.752 -9.947 1.00 96.75 86 LEU A O 1
ATOM 696 N N . HIS A 1 87 ? 0.777 -1.891 -8.581 1.00 94.81 87 HIS A N 1
ATOM 697 C CA . HIS A 1 87 ? 0.161 -1.051 -9.608 1.00 94.81 87 HIS A CA 1
ATOM 698 C C . HIS A 1 87 ? 1.130 0.018 -10.155 1.00 94.81 87 HIS A C 1
ATOM 700 O O . HIS A 1 87 ? 1.214 0.254 -11.363 1.00 94.81 87 HIS A O 1
ATOM 706 N N . ASN A 1 88 ? 1.932 0.638 -9.283 1.00 93.94 88 ASN A N 1
ATOM 707 C CA . ASN A 1 88 ? 2.917 1.638 -9.698 1.00 93.94 88 ASN A CA 1
ATOM 708 C C . ASN A 1 88 ? 4.017 1.063 -10.602 1.00 93.94 88 ASN A C 1
ATOM 710 O O . ASN A 1 88 ? 4.441 1.744 -11.534 1.00 93.94 88 ASN A O 1
ATOM 714 N N . ILE A 1 89 ? 4.499 -0.159 -10.338 1.00 95.44 89 ILE A N 1
ATOM 715 C CA . ILE A 1 89 ? 5.527 -0.773 -11.190 1.00 95.44 89 ILE A CA 1
ATOM 716 C C . ILE A 1 89 ? 4.934 -1.314 -12.500 1.00 95.44 89 ILE A C 1
ATOM 718 O O . ILE A 1 89 ? 5.576 -1.231 -13.543 1.00 95.44 89 ILE A O 1
ATOM 722 N N . GLN A 1 90 ? 3.674 -1.763 -12.484 1.00 94.12 90 GLN A N 1
ATOM 723 C CA . GLN A 1 90 ? 2.921 -2.130 -13.689 1.00 94.12 90 GLN A CA 1
ATOM 724 C C . GLN A 1 90 ? 2.787 -0.974 -14.681 1.00 94.12 90 GLN A C 1
ATOM 726 O O . GLN A 1 90 ? 2.831 -1.188 -15.887 1.00 94.12 90 GLN A O 1
ATOM 731 N N . THR A 1 91 ? 2.651 0.249 -14.173 1.00 93.19 91 THR A N 1
ATOM 732 C CA . THR A 1 91 ? 2.471 1.471 -14.969 1.00 93.19 91 THR A CA 1
ATOM 733 C C . THR A 1 91 ? 3.742 2.324 -15.033 1.00 93.19 91 THR A C 1
ATOM 735 O O . THR A 1 91 ? 3.696 3.515 -15.339 1.00 93.19 91 THR A O 1
ATOM 738 N N . VAL A 1 92 ? 4.915 1.753 -14.746 1.00 93.44 92 VAL A N 1
ATOM 739 C CA . VAL A 1 92 ? 6.156 2.537 -14.626 1.00 93.44 92 VAL A CA 1
ATOM 740 C C . VAL A 1 92 ? 6.641 3.125 -15.962 1.00 93.44 92 VAL A C 1
ATOM 742 O O . VAL A 1 92 ? 7.310 4.160 -15.981 1.00 93.44 92 VAL A O 1
ATOM 745 N N . PHE A 1 93 ? 6.250 2.518 -17.085 1.00 88.88 93 PHE A N 1
ATOM 746 C CA . PHE A 1 93 ? 6.642 2.926 -18.438 1.00 88.88 93 PHE A CA 1
ATOM 747 C C . PHE A 1 93 ? 6.126 4.318 -18.841 1.00 88.88 93 PHE A C 1
ATOM 749 O O . PHE A 1 93 ? 6.764 4.992 -19.641 1.00 88.88 93 PHE A O 1
ATOM 756 N N . ILE A 1 94 ? 5.025 4.804 -18.249 1.00 92.00 94 ILE A N 1
ATOM 757 C CA . ILE A 1 94 ? 4.513 6.168 -18.499 1.00 92.00 94 ILE A CA 1
ATOM 758 C C . ILE A 1 94 ? 5.206 7.248 -17.651 1.00 92.00 94 ILE A C 1
ATOM 760 O O . ILE A 1 94 ? 4.833 8.421 -17.706 1.00 92.00 94 ILE A O 1
ATOM 764 N N . LYS A 1 95 ? 6.160 6.876 -16.789 1.00 91.19 95 LYS A N 1
ATOM 765 C CA . LYS A 1 95 ? 6.899 7.816 -15.935 1.00 91.19 95 LYS A CA 1
ATOM 766 C C . LYS A 1 95 ? 8.214 8.226 -16.604 1.00 91.19 95 LYS A C 1
ATOM 768 O O . LYS A 1 95 ? 8.764 7.478 -17.410 1.00 91.19 95 LYS A O 1
ATOM 773 N N . SER A 1 96 ? 8.726 9.397 -16.211 1.00 93.44 96 SER A N 1
ATOM 774 C CA . SER A 1 96 ? 10.076 9.846 -16.573 1.00 93.44 96 SER A CA 1
ATOM 775 C C . SER A 1 96 ? 11.138 8.868 -16.071 1.00 93.44 96 SER A C 1
ATOM 777 O O . SER A 1 96 ? 10.931 8.221 -15.042 1.00 93.44 96 SER A O 1
ATOM 779 N N . ASP A 1 97 ? 12.285 8.813 -16.743 1.00 91.50 97 ASP A N 1
ATOM 780 C CA . ASP A 1 97 ? 13.338 7.827 -16.461 1.00 91.50 97 ASP A CA 1
ATOM 781 C C . ASP A 1 97 ? 13.840 7.905 -15.014 1.00 91.50 97 ASP A C 1
ATOM 783 O O . ASP A 1 97 ? 13.894 6.894 -14.317 1.00 91.50 97 ASP A O 1
ATOM 787 N N . GLU A 1 98 ? 14.055 9.115 -14.488 1.00 93.31 98 GLU A N 1
ATOM 788 C CA . GLU A 1 98 ? 14.437 9.318 -13.082 1.00 93.31 98 GLU A CA 1
ATOM 789 C C . GLU A 1 98 ? 13.407 8.712 -12.106 1.00 93.31 98 GLU A C 1
ATOM 791 O O . GLU A 1 98 ? 13.752 8.041 -11.128 1.00 93.31 98 GLU A O 1
ATOM 796 N N . LYS A 1 99 ? 12.109 8.918 -12.371 1.00 92.25 99 LYS A N 1
ATOM 797 C CA . LYS A 1 99 ? 11.035 8.368 -11.531 1.00 92.25 99 LYS A CA 1
ATOM 798 C C . LYS A 1 99 ? 10.927 6.857 -11.695 1.00 92.25 99 LYS A C 1
ATOM 800 O O . LYS A 1 99 ? 10.657 6.179 -10.705 1.00 92.25 99 LYS A O 1
ATOM 805 N N . ARG A 1 100 ? 11.127 6.344 -12.909 1.00 94.19 100 ARG A N 1
ATOM 806 C CA . ARG A 1 100 ? 11.115 4.914 -13.222 1.00 94.19 100 ARG A CA 1
ATOM 807 C C . ARG A 1 100 ? 12.213 4.187 -12.456 1.00 94.19 100 ARG A C 1
ATOM 809 O O . ARG A 1 100 ? 11.891 3.301 -11.668 1.00 94.19 100 ARG A O 1
ATOM 816 N N . GLN A 1 101 ? 13.456 4.645 -12.577 1.00 93.69 101 GLN A N 1
ATOM 817 C CA . GLN A 1 101 ? 14.605 4.086 -11.862 1.00 93.69 101 GLN A CA 1
ATOM 818 C C . GLN A 1 101 ? 14.389 4.098 -10.346 1.00 93.69 101 GLN A C 1
ATOM 820 O O . GLN A 1 101 ? 14.551 3.085 -9.666 1.00 93.69 101 GLN A O 1
ATOM 825 N N . LYS A 1 102 ? 13.884 5.212 -9.803 1.00 93.88 102 LYS A N 1
ATOM 826 C CA . LYS A 1 102 ? 13.536 5.300 -8.380 1.00 93.88 102 LYS A CA 1
ATOM 827 C C . LYS A 1 102 ? 12.478 4.278 -7.954 1.00 93.88 102 LYS A C 1
ATOM 829 O O . LYS A 1 102 ? 12.597 3.708 -6.872 1.00 93.88 102 LYS A O 1
ATOM 834 N N . ILE A 1 103 ? 11.432 4.071 -8.757 1.00 94.88 103 ILE A N 1
ATOM 835 C CA . ILE A 1 103 ? 10.379 3.085 -8.471 1.00 94.88 103 ILE A CA 1
ATOM 836 C C . ILE A 1 103 ? 10.955 1.669 -8.489 1.00 94.88 103 ILE A C 1
ATOM 838 O O . ILE A 1 103 ? 10.643 0.907 -7.577 1.00 94.88 103 ILE A O 1
ATOM 842 N N . ILE A 1 104 ? 11.787 1.327 -9.473 1.00 95.62 104 ILE A N 1
ATOM 843 C CA . ILE A 1 104 ? 12.395 -0.005 -9.611 1.00 95.62 104 ILE A CA 1
ATOM 844 C C . ILE A 1 104 ? 13.296 -0.299 -8.409 1.00 95.62 104 ILE A C 1
ATOM 846 O O . ILE A 1 104 ? 13.031 -1.255 -7.683 1.00 95.62 104 ILE A O 1
ATOM 850 N N . ILE A 1 105 ? 14.256 0.584 -8.117 1.00 95.12 105 ILE A N 1
ATOM 851 C CA . ILE A 1 105 ? 15.199 0.426 -6.997 1.00 95.12 105 ILE A CA 1
ATOM 852 C C . ILE A 1 105 ? 14.451 0.299 -5.664 1.00 95.12 105 ILE A C 1
ATOM 854 O O . ILE A 1 105 ? 14.742 -0.579 -4.853 1.00 95.12 105 ILE A O 1
ATOM 858 N N . GLU A 1 106 ? 13.456 1.158 -5.422 1.00 95.94 106 GLU A N 1
ATOM 859 C CA . GLU A 1 106 ? 12.663 1.101 -4.191 1.00 95.94 106 GLU A CA 1
ATOM 860 C C . GLU A 1 106 ? 11.834 -0.194 -4.115 1.00 95.94 106 GLU A C 1
ATOM 862 O O . GLU A 1 106 ? 11.669 -0.760 -3.033 1.00 95.94 106 GLU A O 1
ATOM 867 N N . THR A 1 107 ? 11.337 -0.694 -5.251 1.00 97.50 107 THR A N 1
ATOM 868 C CA . THR A 1 107 ? 10.607 -1.968 -5.316 1.00 97.50 107 THR A CA 1
ATOM 869 C C . THR A 1 107 ? 11.504 -3.137 -4.935 1.00 97.50 107 THR A C 1
ATOM 871 O O . THR A 1 107 ? 11.118 -3.939 -4.081 1.00 97.50 107 THR A O 1
ATOM 874 N N . GLU A 1 108 ? 12.701 -3.203 -5.515 1.00 96.81 108 GLU A N 1
ATOM 875 C CA . GLU A 1 108 ? 13.667 -4.271 -5.263 1.00 96.81 108 GLU A CA 1
ATOM 876 C C . GLU A 1 108 ? 14.144 -4.292 -3.814 1.00 96.81 108 GLU A C 1
ATOM 878 O O . GLU A 1 108 ? 14.145 -5.342 -3.170 1.00 96.81 108 GLU A O 1
ATOM 883 N N . GLN A 1 109 ? 14.513 -3.124 -3.286 1.00 96.25 109 GLN A N 1
ATOM 884 C CA . GLN A 1 109 ? 15.130 -3.019 -1.966 1.00 96.25 109 GLN A CA 1
ATOM 885 C C . GLN A 1 109 ? 14.120 -3.097 -0.817 1.00 96.25 109 GLN A C 1
ATOM 887 O O . GLN A 1 109 ? 14.459 -3.604 0.250 1.00 96.25 109 GLN A O 1
ATOM 892 N N . GLU A 1 110 ? 12.886 -2.616 -1.008 1.00 97.06 110 GLU A N 1
ATOM 893 C CA . GLU A 1 110 ? 11.916 -2.483 0.089 1.00 97.06 110 GLU A CA 1
ATOM 894 C C . GLU A 1 110 ? 10.694 -3.385 -0.064 1.00 97.06 110 GLU A C 1
ATOM 896 O O . GLU A 1 110 ? 10.290 -4.067 0.882 1.00 97.06 110 GLU A O 1
ATOM 901 N N . PHE A 1 111 ? 10.078 -3.393 -1.247 1.00 97.75 111 PHE A N 1
ATOM 902 C CA . PHE A 1 111 ? 8.757 -3.994 -1.425 1.00 97.75 111 PHE A CA 1
ATOM 903 C C . PHE A 1 111 ? 8.812 -5.497 -1.709 1.00 97.75 111 PHE A C 1
ATOM 905 O O . PHE A 1 111 ? 7.964 -6.228 -1.197 1.00 97.75 111 PHE A O 1
ATOM 912 N N . ILE A 1 112 ? 9.821 -5.994 -2.431 1.00 98.25 112 ILE A N 1
ATOM 913 C CA . ILE A 1 112 ? 10.026 -7.442 -2.601 1.00 98.25 112 ILE A CA 1
ATOM 914 C C . ILE A 1 112 ? 10.319 -8.118 -1.243 1.00 98.25 112 ILE A C 1
ATOM 916 O O . ILE A 1 112 ? 9.637 -9.096 -0.910 1.00 98.25 112 ILE A O 1
ATOM 920 N N . PRO A 1 113 ? 11.246 -7.614 -0.397 1.00 97.44 113 PRO A N 1
ATOM 921 C CA . PRO A 1 113 ? 11.441 -8.154 0.949 1.00 97.44 113 PRO A CA 1
ATOM 922 C C . PRO A 1 113 ? 10.187 -8.059 1.821 1.00 97.44 113 PRO A C 1
ATOM 924 O O . PRO A 1 113 ? 9.890 -8.994 2.568 1.00 97.44 113 PRO A O 1
ATOM 927 N N . LEU A 1 114 ? 9.421 -6.967 1.711 1.00 97.19 114 LEU A N 1
ATOM 928 C CA . LEU A 1 114 ? 8.150 -6.821 2.418 1.00 97.19 114 LEU A CA 1
ATOM 929 C C . LEU A 1 114 ? 7.133 -7.893 1.996 1.00 97.19 114 LEU A C 1
ATOM 931 O O . LEU A 1 114 ? 6.536 -8.526 2.866 1.00 97.19 114 LEU A O 1
ATOM 935 N N . ALA A 1 115 ? 6.962 -8.138 0.694 1.00 97.56 115 ALA A N 1
ATOM 936 C CA . ALA A 1 115 ? 6.063 -9.175 0.185 1.00 97.56 115 ALA A CA 1
ATOM 937 C C . ALA A 1 115 ? 6.421 -10.556 0.747 1.00 97.56 115 ALA A C 1
ATOM 939 O O . ALA A 1 115 ? 5.552 -11.275 1.244 1.00 97.56 115 ALA A O 1
ATOM 940 N N . ARG A 1 116 ? 7.716 -10.900 0.749 1.00 96.69 116 ARG A N 1
ATOM 941 C CA . ARG A 1 116 ? 8.217 -12.152 1.338 1.00 96.69 116 ARG A CA 1
ATOM 942 C C . ARG A 1 116 ? 7.952 -12.219 2.841 1.00 96.69 116 ARG A C 1
ATOM 944 O O . ARG A 1 116 ? 7.503 -13.249 3.335 1.00 96.69 116 ARG A O 1
ATOM 951 N N . HIS A 1 117 ? 8.161 -11.119 3.565 1.00 95.00 117 HIS A N 1
ATOM 952 C CA . HIS A 1 117 ? 7.876 -11.040 4.999 1.00 95.00 117 HIS A CA 1
ATOM 953 C C . HIS A 1 117 ? 6.390 -11.264 5.322 1.00 95.00 117 HIS A C 1
ATOM 955 O O . HIS A 1 117 ? 6.070 -11.923 6.311 1.00 95.00 117 HIS A O 1
ATOM 961 N N . LEU A 1 118 ? 5.488 -10.764 4.475 1.00 95.00 118 LEU A N 1
ATOM 962 C CA . LEU A 1 118 ? 4.044 -10.993 4.582 1.00 95.00 118 LEU A CA 1
ATOM 963 C C . LEU A 1 118 ? 3.600 -12.364 4.039 1.00 95.00 118 LEU A C 1
ATOM 965 O O . LEU A 1 118 ? 2.412 -12.664 4.072 1.00 95.00 118 LEU A O 1
ATOM 969 N N . LYS A 1 119 ? 4.537 -13.207 3.577 1.00 96.38 119 LYS A N 1
ATOM 970 C CA . LYS A 1 119 ? 4.285 -14.517 2.949 1.00 96.38 119 LYS A CA 1
ATOM 971 C C . LYS A 1 119 ? 3.438 -14.435 1.667 1.00 96.38 119 LYS A C 1
ATOM 973 O O . LYS A 1 119 ? 2.730 -15.373 1.318 1.00 96.38 119 LYS A O 1
ATOM 978 N N . LEU A 1 120 ? 3.544 -13.325 0.937 1.00 95.50 120 LEU A N 1
ATOM 979 C CA . LEU A 1 120 ? 2.842 -13.066 -0.321 1.00 95.50 120 LEU A CA 1
ATOM 980 C C . LEU A 1 120 ? 3.747 -13.384 -1.521 1.00 95.50 120 LEU A C 1
ATOM 982 O O . LEU A 1 120 ? 4.080 -12.499 -2.311 1.00 95.50 120 LEU A O 1
ATOM 986 N N . SER A 1 121 ? 4.167 -14.647 -1.658 1.00 94.56 121 SER A N 1
ATOM 987 C CA . SER A 1 121 ? 5.159 -15.061 -2.668 1.00 94.56 121 SER A CA 1
ATOM 988 C C . SER A 1 121 ? 4.745 -14.693 -4.094 1.00 94.56 121 SER A C 1
ATOM 990 O O . SER A 1 121 ? 5.538 -14.113 -4.822 1.00 94.56 121 SER A O 1
ATOM 992 N N . LYS A 1 122 ? 3.467 -14.883 -4.452 1.00 94.56 122 LYS A N 1
ATOM 993 C CA . LYS A 1 122 ? 2.943 -14.503 -5.777 1.00 94.56 122 LYS A CA 1
ATOM 994 C C . LYS A 1 122 ? 3.141 -13.015 -6.095 1.00 94.56 122 LYS A C 1
ATOM 996 O O . LYS A 1 122 ? 3.422 -12.668 -7.238 1.00 94.56 122 LYS A O 1
ATOM 1001 N N . ILE A 1 123 ? 2.989 -12.129 -5.105 1.00 95.56 123 ILE A N 1
ATOM 1002 C CA . ILE A 1 123 ? 3.238 -10.693 -5.295 1.00 95.56 123 ILE A CA 1
ATOM 1003 C C . ILE A 1 123 ? 4.741 -10.430 -5.399 1.00 95.56 123 ILE A C 1
ATOM 1005 O O . ILE A 1 123 ? 5.153 -9.664 -6.265 1.00 95.56 123 ILE A O 1
ATOM 1009 N N . ALA A 1 124 ? 5.559 -11.075 -4.561 1.00 97.56 124 ALA A N 1
ATOM 1010 C CA . ALA A 1 124 ? 7.015 -10.945 -4.629 1.00 97.56 124 ALA A CA 1
ATOM 1011 C C . ALA A 1 124 ? 7.556 -11.331 -6.017 1.00 97.56 124 ALA A C 1
ATOM 1013 O O . ALA A 1 124 ? 8.387 -10.610 -6.573 1.00 97.56 124 ALA A O 1
ATOM 1014 N N . ASP A 1 125 ? 7.044 -12.419 -6.594 1.00 97.19 125 ASP A N 1
ATOM 1015 C CA . ASP A 1 125 ? 7.436 -12.905 -7.917 1.00 97.19 125 ASP A CA 1
ATOM 1016 C C . ASP A 1 125 ? 6.989 -11.938 -9.021 1.00 97.19 125 ASP A C 1
ATOM 1018 O O . ASP A 1 125 ? 7.794 -11.573 -9.876 1.00 97.19 125 ASP A O 1
ATOM 1022 N N . LYS A 1 126 ? 5.745 -11.433 -8.960 1.00 96.62 126 LYS A N 1
ATOM 1023 C CA . LYS A 1 126 ? 5.254 -10.399 -9.890 1.00 96.62 126 LYS A CA 1
ATOM 1024 C C . LYS A 1 126 ? 6.120 -9.137 -9.847 1.00 96.62 126 LYS A C 1
ATOM 1026 O O . LYS A 1 126 ? 6.530 -8.652 -10.896 1.00 96.62 126 LYS A O 1
ATOM 1031 N N . LEU A 1 127 ? 6.413 -8.615 -8.651 1.00 97.44 127 LEU A N 1
ATOM 1032 C CA . LEU A 1 127 ? 7.267 -7.433 -8.481 1.00 97.44 127 LEU A CA 1
ATOM 1033 C C . LEU A 1 127 ? 8.668 -7.671 -9.056 1.00 97.44 127 LEU A C 1
ATOM 1035 O O . LEU A 1 127 ? 9.155 -6.836 -9.809 1.00 97.44 127 LEU A O 1
ATOM 1039 N N . SER A 1 128 ? 9.274 -8.826 -8.756 1.00 96.75 128 SER A N 1
ATOM 1040 C CA . SER A 1 128 ? 10.587 -9.210 -9.297 1.00 96.75 128 SER A CA 1
ATOM 1041 C C . SER A 1 128 ? 10.568 -9.257 -10.827 1.00 96.75 128 SER A C 1
ATOM 1043 O O . SER A 1 128 ? 11.465 -8.721 -11.470 1.00 96.75 128 SER A O 1
ATOM 1045 N N . GLY A 1 129 ? 9.520 -9.843 -11.415 1.00 96.56 129 GLY A N 1
ATOM 1046 C CA . GLY A 1 129 ? 9.339 -9.902 -12.864 1.00 96.56 129 GLY A CA 1
ATOM 1047 C C . GLY A 1 129 ? 9.254 -8.517 -13.506 1.00 96.56 129 GLY A C 1
ATOM 1048 O O . GLY A 1 129 ? 9.936 -8.263 -14.495 1.00 96.56 129 GLY A O 1
ATOM 1049 N N . TYR A 1 130 ? 8.482 -7.593 -12.923 1.00 96.00 130 TYR A N 1
ATOM 1050 C CA . TYR A 1 130 ? 8.413 -6.220 -13.430 1.00 96.00 130 TYR A CA 1
ATOM 1051 C C . TYR A 1 130 ? 9.739 -5.467 -13.291 1.00 96.00 130 TYR A C 1
ATOM 1053 O O . TYR A 1 130 ? 10.094 -4.732 -14.209 1.00 96.00 130 TYR A O 1
ATOM 1061 N N . CYS A 1 131 ? 10.478 -5.647 -12.192 1.00 94.56 131 CYS A N 1
ATOM 1062 C CA . CYS A 1 131 ? 11.814 -5.064 -12.044 1.00 94.56 131 CYS A CA 1
ATOM 1063 C C . CYS A 1 131 ? 12.744 -5.545 -13.164 1.00 94.56 131 CYS A C 1
ATOM 1065 O O . CYS A 1 131 ? 13.267 -4.720 -13.903 1.00 94.56 131 CYS A O 1
ATOM 1067 N N . LEU A 1 132 ? 12.850 -6.865 -13.366 1.00 92.62 132 LEU A N 1
ATOM 1068 C CA . LEU A 1 132 ? 13.690 -7.449 -14.415 1.00 92.62 132 LEU A CA 1
ATOM 1069 C C . LEU A 1 132 ? 13.324 -6.909 -15.801 1.00 92.62 132 LEU A C 1
ATOM 1071 O O . LEU A 1 132 ? 14.194 -6.414 -16.509 1.00 92.62 132 LEU A O 1
ATOM 1075 N N . LEU A 1 133 ? 12.040 -6.932 -16.170 1.00 90.50 133 LEU A N 1
ATOM 1076 C CA . LEU A 1 133 ? 11.582 -6.446 -17.476 1.00 90.50 133 LEU A CA 1
ATOM 1077 C C . LEU A 1 133 ? 11.988 -4.994 -17.751 1.00 90.50 133 LEU A C 1
ATOM 1079 O O . LEU A 1 133 ? 12.298 -4.665 -18.887 1.00 90.50 133 LEU A O 1
ATOM 1083 N N . ASN A 1 134 ? 11.993 -4.132 -16.734 1.00 85.06 134 ASN A N 1
ATOM 1084 C CA . ASN A 1 134 ? 12.334 -2.722 -16.915 1.00 85.06 134 ASN A CA 1
ATOM 1085 C C . ASN A 1 134 ? 13.841 -2.435 -16.828 1.00 85.06 134 ASN A C 1
ATOM 1087 O O . ASN A 1 134 ? 14.254 -1.361 -17.249 1.00 85.06 134 ASN A O 1
ATOM 1091 N N . THR A 1 135 ? 14.651 -3.371 -16.329 1.00 77.06 135 THR A N 1
ATOM 1092 C CA . THR A 1 135 ? 16.120 -3.261 -16.323 1.00 77.06 135 THR A CA 1
ATOM 1093 C C . THR A 1 135 ? 16.738 -3.678 -17.665 1.00 77.06 135 THR A C 1
ATOM 1095 O O . THR A 1 135 ? 17.814 -3.207 -18.007 1.00 77.06 135 THR A O 1
ATOM 1098 N N . TYR A 1 136 ? 16.067 -4.535 -18.447 1.00 65.75 136 TYR A N 1
ATOM 1099 C CA . TYR A 1 136 ? 16.553 -5.025 -19.753 1.00 65.75 136 TYR A CA 1
ATOM 1100 C C . TYR A 1 136 ? 16.016 -4.249 -20.974 1.00 65.75 136 TYR A C 1
ATOM 1102 O O . TYR A 1 136 ? 16.233 -4.677 -22.105 1.00 65.75 136 TYR A O 1
ATOM 1110 N N . LEU A 1 137 ? 15.275 -3.156 -20.764 1.00 57.50 137 LEU A N 1
ATOM 1111 C CA . LEU A 1 137 ? 14.714 -2.312 -21.833 1.00 57.50 137 LEU A CA 1
ATOM 1112 C C . LEU A 1 137 ? 15.498 -1.000 -2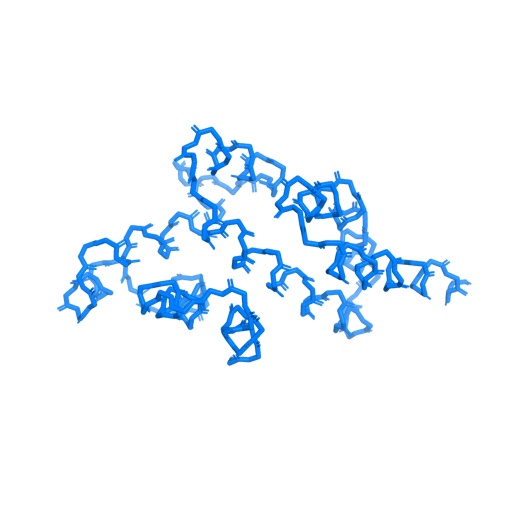2.053 1.00 57.50 137 LEU A C 1
ATOM 1114 O O . LEU A 1 137 ? 15.018 -0.130 -22.780 1.00 57.50 137 LEU A O 1
ATOM 1118 N N . GLU A 1 138 ? 16.676 -0.865 -21.438 1.00 47.75 138 GLU A N 1
ATOM 1119 C CA . GLU A 1 138 ? 17.691 0.165 -21.730 1.00 47.75 138 GLU A CA 1
ATOM 1120 C C . GLU A 1 138 ? 18.799 -0.419 -22.617 1.00 47.75 138 GLU A C 1
ATOM 1122 O O . GLU A 1 138 ? 19.270 0.316 -23.515 1.00 47.75 138 GLU A O 1
#